Protein AF-A0A2Z3JB89-F1 (afdb_monomer_lite)

pLDDT: mean 78.27, std 14.91, range [39.94, 96.19]

Foldseek 3Di:
DDDDDDDDDDDDDPDDPDDPPVVVVVVVVVVVVVVVVVVVVVVCQVPPLQDADCVQQVHGLVVQLVLQVVVVQVVQVVQCPDVVRNRKDKDFDPVQFSVFKDFFDFDDDDVPDPDGDDTARHIKGKGWIFIDGPPDDIDIFIKMWTDGNPDHIDIGRDPDD

Sequence (161 aa):
MLGGTMSQLTSNQRNKRHGSMGRGLLWLAIVLSVALLGFVTALAIRNNPLYSDAATNGISKYKFIEFCKDKMTEQLDAFAKQPGGAKIDAAYNARDIVSSVSEGVQPQPAAGATSLPARVPGWSMVSQVKLSREGFASQTVPFACQYEKGKEVQLNLQPQQ

Secondary structure (DSSP, 8-state):
------------------SSHHHHHHHHHHHHHHHHHHHHHHHHHHT-TT---HHHHSS-HHHHHHHHHHHHHHHHHHHHTSTT----EEEE-HHHHHHHEEEEE-PPPPTT-SSPPPPEEEEEEEEEEEEE-TTS--EEEEEEEEEETTSPPEEES----

Radius of gyration: 33.36 Å; chains: 1; bounding box: 49×50×120 Å

Organism: NCBI:txid2202254

Structure (mmCIF, N/CA/C/O backbone):
data_AF-A0A2Z3JB89-F1
#
_entry.id   AF-A0A2Z3JB89-F1
#
loop_
_atom_site.group_PDB
_atom_site.id
_atom_site.type_symbol
_atom_site.label_atom_id
_atom_site.label_alt_id
_atom_site.label_comp_id
_atom_site.label_asym_id
_atom_site.label_entity_id
_atom_site.label_seq_id
_atom_site.pdbx_PDB_ins_code
_atom_site.Cartn_x
_atom_site.Cartn_y
_atom_site.Cartn_z
_atom_site.occupancy
_atom_site.B_iso_or_equiv
_atom_site.auth_seq_id
_atom_site.auth_comp_id
_atom_site.auth_asym_id
_atom_site.auth_atom_id
_atom_site.pdbx_PDB_model_num
ATOM 1 N N . MET A 1 1 ? 26.558 33.465 -95.583 1.00 39.9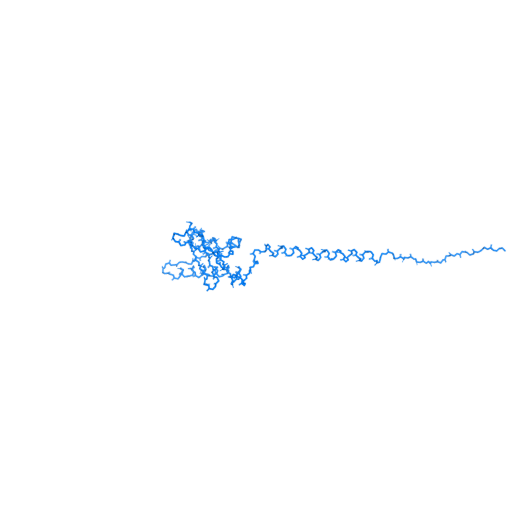4 1 MET A N 1
ATOM 2 C CA . MET A 1 1 ? 26.776 34.044 -94.238 1.00 39.94 1 MET A CA 1
ATOM 3 C C . MET A 1 1 ? 25.439 33.943 -93.505 1.00 39.94 1 MET A C 1
ATOM 5 O O . MET A 1 1 ? 24.521 34.639 -93.895 1.00 39.94 1 MET A O 1
ATOM 9 N N . LEU A 1 2 ? 25.137 32.808 -92.865 1.00 40.12 2 LEU A N 1
ATOM 10 C CA . LEU A 1 2 ? 25.389 32.457 -91.451 1.00 40.12 2 LEU A CA 1
ATOM 11 C C . LEU A 1 2 ? 24.662 33.364 -90.437 1.00 40.12 2 LEU A C 1
ATOM 13 O O . LEU A 1 2 ? 25.035 34.518 -90.277 1.00 40.12 2 LEU A O 1
ATOM 17 N N . GLY A 1 3 ? 23.697 32.763 -89.723 1.00 43.41 3 GLY A N 1
ATOM 18 C CA . GLY A 1 3 ? 23.088 33.233 -88.467 1.00 43.41 3 GLY A CA 1
ATOM 19 C C . GLY A 1 3 ? 21.560 33.367 -88.560 1.00 43.41 3 GLY A C 1
ATOM 20 O O . GLY A 1 3 ? 21.082 34.355 -89.089 1.00 43.41 3 GLY A O 1
ATOM 21 N N . GLY A 1 4 ? 20.696 32.447 -88.121 1.00 41.12 4 GLY A N 1
ATOM 22 C CA . GLY A 1 4 ? 20.846 31.384 -87.125 1.00 41.12 4 GLY A CA 1
ATOM 23 C C . GLY A 1 4 ? 19.811 31.556 -86.000 1.00 41.12 4 GLY A C 1
ATOM 24 O O . GLY A 1 4 ? 20.147 32.082 -84.952 1.00 41.12 4 GLY A O 1
ATOM 25 N N . THR A 1 5 ? 18.565 31.142 -86.274 1.00 43.91 5 THR A N 1
ATOM 26 C CA . THR A 1 5 ? 17.507 30.634 -85.362 1.00 43.91 5 THR A CA 1
ATOM 27 C C . THR A 1 5 ? 17.197 31.335 -84.025 1.00 43.91 5 THR A C 1
ATOM 29 O O . THR A 1 5 ? 17.945 31.234 -83.055 1.00 43.91 5 THR A O 1
ATOM 32 N N . MET A 1 6 ? 15.961 31.853 -83.928 1.00 49.19 6 MET A N 1
ATOM 33 C CA . MET A 1 6 ? 15.157 31.821 -82.697 1.00 49.19 6 MET A CA 1
ATOM 34 C C . MET A 1 6 ? 15.055 30.381 -82.174 1.00 49.19 6 MET A C 1
ATOM 36 O O . MET A 1 6 ? 14.622 29.498 -82.912 1.00 49.19 6 MET A O 1
ATOM 40 N N . SER A 1 7 ? 15.350 30.176 -80.890 1.00 44.25 7 SER A N 1
ATOM 41 C CA . SER A 1 7 ? 15.016 28.949 -80.161 1.00 44.25 7 SER A CA 1
ATOM 42 C C . SER A 1 7 ? 14.255 29.310 -78.892 1.00 44.25 7 SER A C 1
ATOM 44 O O . SER A 1 7 ? 14.844 29.571 -77.846 1.00 44.25 7 SER A O 1
ATOM 46 N N . GLN A 1 8 ? 12.926 29.311 -78.990 1.00 48.25 8 GLN A N 1
ATOM 47 C CA . GLN A 1 8 ? 12.079 29.032 -77.840 1.00 48.25 8 GLN A CA 1
ATOM 48 C C . GLN A 1 8 ? 11.877 27.513 -77.818 1.00 48.25 8 GLN A C 1
ATOM 50 O O . GLN A 1 8 ? 11.159 26.988 -78.657 1.00 48.25 8 GLN A O 1
ATOM 55 N N . LEU A 1 9 ? 12.534 26.808 -76.897 1.00 45.31 9 LEU A N 1
ATOM 56 C CA . LEU A 1 9 ? 12.153 25.457 -76.486 1.00 45.31 9 LEU A CA 1
ATOM 57 C C . LEU A 1 9 ? 12.485 25.295 -75.002 1.00 45.31 9 LEU A C 1
ATOM 59 O O . LEU A 1 9 ? 13.621 25.419 -74.550 1.00 45.31 9 LEU A O 1
ATOM 63 N N . THR A 1 10 ? 11.420 25.061 -74.254 1.00 54.91 10 THR A N 1
ATOM 64 C CA . THR A 1 10 ? 11.353 24.703 -72.846 1.00 54.91 10 THR A CA 1
ATOM 65 C C . THR A 1 10 ? 12.367 23.622 -72.467 1.00 54.91 10 THR A C 1
ATOM 67 O O . THR A 1 10 ? 12.451 22.602 -73.145 1.00 54.91 10 THR A O 1
ATOM 70 N N . SER A 1 11 ? 13.034 23.746 -71.321 1.00 42.59 11 SER A N 1
ATOM 71 C CA . SER A 1 11 ? 13.515 22.560 -70.608 1.00 42.59 11 SER A CA 1
ATOM 72 C C . SER A 1 11 ? 13.597 22.828 -69.112 1.00 42.59 11 SER A C 1
ATOM 74 O O . SER A 1 11 ? 14.567 23.375 -68.592 1.00 42.59 11 SER A O 1
ATOM 76 N N . ASN A 1 12 ? 12.541 22.397 -68.426 1.00 52.25 12 ASN A N 1
ATOM 77 C CA . ASN A 1 12 ? 12.556 21.959 -67.039 1.00 52.25 12 ASN A CA 1
ATOM 78 C C . ASN A 1 12 ? 13.925 21.391 -66.616 1.00 52.25 12 ASN A C 1
ATOM 80 O O . ASN A 1 12 ? 14.248 20.265 -66.976 1.00 52.25 12 ASN A O 1
ATOM 84 N N . GLN A 1 13 ? 14.678 22.081 -65.759 1.00 47.19 13 GLN A N 1
ATOM 85 C CA . GLN A 1 13 ? 15.614 21.393 -64.861 1.00 47.19 13 GLN A CA 1
ATOM 86 C C . GLN A 1 13 ? 15.504 21.910 -63.433 1.00 47.19 13 GLN A C 1
ATOM 88 O O . GLN A 1 13 ? 16.395 22.495 -62.828 1.00 47.19 13 GLN A O 1
ATOM 93 N N . ARG A 1 14 ? 14.356 21.547 -62.870 1.00 51.19 14 ARG A N 1
ATOM 94 C CA . ARG A 1 14 ? 14.167 21.174 -61.473 1.00 51.19 14 ARG A CA 1
ATOM 95 C C . ARG A 1 14 ? 15.125 20.020 -61.111 1.00 51.19 14 ARG A C 1
ATOM 97 O O . ARG A 1 14 ? 14.685 18.881 -61.011 1.00 51.19 14 ARG A O 1
ATOM 104 N N . ASN A 1 15 ? 16.418 20.281 -60.909 1.00 49.31 15 ASN A N 1
ATOM 105 C CA . ASN A 1 15 ? 17.365 19.248 -60.469 1.00 49.31 15 ASN A CA 1
ATOM 106 C C . ASN A 1 15 ? 17.689 19.356 -58.977 1.00 49.31 15 ASN A C 1
ATOM 108 O O . ASN A 1 15 ? 18.641 19.990 -58.532 1.00 49.31 15 ASN A O 1
ATOM 112 N N . LYS A 1 16 ? 16.823 18.662 -58.232 1.00 56.06 16 LYS A N 1
ATOM 113 C CA . LYS A 1 16 ? 16.988 18.072 -56.901 1.00 56.06 16 LYS A CA 1
ATOM 114 C C . LYS A 1 16 ? 18.460 17.850 -56.511 1.00 56.06 16 LYS A C 1
ATOM 116 O O . LYS A 1 16 ? 19.073 16.868 -56.917 1.00 56.06 16 LYS A O 1
ATOM 121 N N . ARG A 1 17 ? 18.995 18.699 -55.633 1.00 50.94 17 ARG A N 1
ATOM 122 C CA . ARG A 1 17 ? 20.248 18.450 -54.898 1.00 50.94 17 ARG A CA 1
ATOM 123 C C . ARG A 1 17 ? 20.020 18.435 -53.386 1.00 50.94 17 ARG A C 1
ATOM 125 O O . ARG A 1 17 ? 20.718 19.115 -52.657 1.00 50.94 17 ARG A O 1
ATOM 132 N N . HIS A 1 18 ? 19.059 17.659 -52.891 1.00 54.16 18 HIS A N 1
ATOM 133 C CA . HIS A 1 18 ? 18.917 17.351 -51.458 1.00 54.16 18 HIS A CA 1
ATOM 134 C C . HIS A 1 18 ? 18.527 15.873 -51.332 1.00 54.16 18 HIS A C 1
ATOM 136 O O . HIS A 1 18 ? 17.356 15.534 -51.460 1.00 54.16 18 HIS A O 1
ATOM 142 N N . GLY A 1 19 ? 19.508 14.972 -51.193 1.00 55.84 19 GLY A N 1
ATOM 143 C CA . GLY A 1 19 ? 19.252 13.524 -51.281 1.00 55.84 19 GLY A CA 1
ATOM 144 C C . GLY A 1 19 ? 19.955 12.631 -50.258 1.00 55.84 19 GLY A C 1
ATOM 145 O O . GLY A 1 19 ? 19.373 11.628 -49.861 1.00 55.84 19 GLY A O 1
ATOM 146 N N . SER A 1 20 ? 21.158 12.970 -49.785 1.00 59.97 20 SER A N 1
ATOM 147 C CA . SER A 1 20 ? 21.907 12.095 -48.860 1.00 59.97 20 SER A CA 1
ATOM 148 C C . SER A 1 20 ? 22.174 12.730 -47.495 1.00 59.97 20 SER A C 1
ATOM 150 O O . SER A 1 20 ? 21.950 12.086 -46.473 1.00 59.97 20 SER A O 1
ATOM 152 N N . MET A 1 21 ? 22.560 14.008 -47.453 1.00 60.09 21 MET A N 1
ATOM 153 C CA . MET A 1 21 ? 22.964 14.669 -46.205 1.00 60.09 21 MET A CA 1
ATOM 154 C C . MET A 1 21 ? 21.795 14.863 -45.225 1.00 60.09 21 MET A C 1
ATOM 156 O O . MET A 1 21 ? 21.932 14.583 -44.039 1.00 60.09 21 MET A O 1
ATOM 160 N N . GLY A 1 22 ? 20.606 15.223 -45.726 1.00 70.25 22 GLY A N 1
ATOM 161 C CA . GLY A 1 22 ? 19.396 15.331 -44.900 1.00 70.25 22 GLY A CA 1
ATOM 162 C C . GLY A 1 22 ? 18.895 13.983 -44.369 1.00 70.25 22 GLY A C 1
ATOM 163 O O . GLY A 1 22 ? 18.348 13.920 -43.274 1.00 70.25 22 GLY A O 1
ATOM 164 N N . ARG A 1 23 ? 19.135 12.886 -45.102 1.00 78.81 23 ARG A N 1
ATOM 165 C CA . ARG A 1 23 ? 18.782 11.535 -44.644 1.00 78.81 23 ARG A CA 1
ATOM 166 C C . ARG A 1 23 ? 19.704 11.061 -43.523 1.00 78.81 23 ARG A C 1
ATOM 168 O O . ARG A 1 23 ? 19.211 10.501 -42.554 1.00 78.81 23 ARG A O 1
ATOM 175 N N . GLY A 1 24 ? 21.010 11.318 -43.627 1.00 84.25 24 GLY A N 1
ATOM 176 C CA . GLY A 1 24 ? 21.968 10.994 -42.565 1.00 84.25 24 GLY A CA 1
ATOM 177 C C . GLY A 1 24 ? 21.681 11.753 -41.268 1.00 84.25 24 GLY A C 1
ATOM 178 O O . GLY A 1 24 ? 21.636 11.148 -40.200 1.00 84.25 24 GLY A O 1
ATOM 179 N N . LEU A 1 25 ? 21.397 13.056 -41.369 1.00 85.31 25 LEU A N 1
ATOM 180 C CA . LEU A 1 25 ? 21.042 13.877 -40.208 1.00 85.31 25 LEU A CA 1
ATOM 181 C C . LEU A 1 25 ? 19.730 13.419 -39.556 1.00 85.31 25 LEU A C 1
ATOM 183 O O . LEU A 1 25 ? 19.619 13.405 -38.334 1.00 85.31 25 LEU A O 1
ATOM 187 N N . LEU A 1 26 ? 18.752 13.008 -40.368 1.00 88.44 26 LEU A N 1
ATOM 188 C CA . LEU A 1 26 ? 17.472 12.492 -39.891 1.00 88.44 26 LEU A CA 1
ATOM 189 C C . LEU A 1 26 ? 17.645 11.167 -39.139 1.00 88.44 26 LEU A C 1
ATOM 191 O O . LEU A 1 26 ? 17.101 11.016 -38.051 1.00 88.44 26 LEU A O 1
ATOM 195 N N . TRP A 1 27 ? 18.446 10.234 -39.660 1.00 92.75 27 TRP A N 1
ATOM 196 C CA . TRP A 1 27 ? 18.759 8.992 -38.946 1.00 92.75 27 TRP A CA 1
ATOM 197 C C . TRP A 1 27 ? 19.510 9.245 -37.642 1.00 92.75 27 TRP A C 1
ATOM 199 O O . TRP A 1 27 ? 19.165 8.652 -36.624 1.00 92.75 27 TRP A O 1
ATOM 209 N N . LEU A 1 28 ? 20.483 10.160 -37.649 1.00 92.56 28 LEU A N 1
ATOM 210 C CA . LEU A 1 28 ? 21.194 10.559 -36.436 1.00 92.56 28 LEU A CA 1
ATOM 211 C C . LEU A 1 28 ? 20.225 11.135 -35.395 1.00 92.56 28 LEU A C 1
ATOM 213 O O . LEU A 1 28 ? 20.264 10.723 -34.241 1.00 92.56 28 LEU A O 1
ATOM 217 N N . ALA A 1 29 ? 19.326 12.031 -35.810 1.00 91.06 29 ALA A N 1
ATOM 218 C CA . ALA A 1 29 ? 18.314 12.622 -34.940 1.00 91.06 29 ALA A CA 1
ATOM 219 C C . ALA A 1 29 ? 17.337 11.574 -34.385 1.00 91.06 29 ALA A C 1
ATOM 221 O O . ALA A 1 29 ? 16.984 11.641 -33.209 1.00 91.06 29 ALA A O 1
ATOM 222 N N . ILE A 1 30 ? 16.935 10.583 -35.190 1.00 93.75 30 ILE A N 1
ATOM 223 C CA . ILE A 1 30 ? 16.097 9.464 -34.737 1.00 93.75 30 ILE A CA 1
ATOM 224 C C . ILE A 1 30 ? 16.839 8.633 -33.693 1.00 93.75 30 ILE A C 1
ATOM 226 O O . ILE A 1 30 ? 16.292 8.393 -32.622 1.00 93.75 30 ILE A O 1
ATOM 230 N N . VAL A 1 31 ? 18.078 8.222 -33.968 1.00 96.19 31 VAL A N 1
ATOM 231 C CA . VAL A 1 31 ? 18.874 7.419 -33.026 1.00 96.19 31 VAL A CA 1
ATOM 232 C C . VAL A 1 31 ? 19.078 8.173 -31.716 1.00 96.19 31 VAL A C 1
ATOM 234 O O . VAL A 1 31 ? 18.870 7.600 -30.650 1.00 96.19 31 VAL A O 1
ATOM 237 N N . LEU A 1 32 ? 19.404 9.466 -31.782 1.00 94.75 32 LEU A N 1
ATOM 238 C CA . LEU A 1 32 ? 19.520 10.324 -30.603 1.00 94.75 32 LEU A CA 1
ATOM 239 C C . LEU A 1 32 ? 18.204 10.427 -29.839 1.00 94.75 32 LEU A C 1
ATOM 241 O O . LEU A 1 32 ? 18.208 10.340 -28.618 1.00 94.75 32 LEU A O 1
ATOM 245 N N . SER A 1 33 ? 17.083 10.568 -30.543 1.00 94.00 33 SER A N 1
ATOM 246 C CA . SER A 1 33 ? 15.758 10.663 -29.925 1.00 94.00 33 SER A CA 1
ATOM 247 C C . SER A 1 33 ? 15.364 9.355 -29.238 1.00 94.00 33 SER A C 1
ATOM 249 O O . SER A 1 33 ? 14.882 9.384 -28.111 1.00 94.00 33 SER A O 1
ATOM 251 N N . VAL A 1 34 ? 15.613 8.205 -29.871 1.00 95.88 34 VAL A N 1
ATOM 252 C CA . VAL A 1 34 ? 15.366 6.877 -29.285 1.00 95.88 34 VAL A CA 1
ATOM 253 C C . VAL A 1 34 ? 16.285 6.632 -28.087 1.00 95.88 34 VAL A C 1
ATOM 255 O O . VAL A 1 34 ? 15.819 6.160 -27.053 1.00 95.88 34 VAL A O 1
ATOM 258 N N . ALA A 1 35 ? 17.566 6.995 -28.184 1.00 93.50 35 ALA A N 1
ATOM 259 C CA . ALA A 1 35 ? 18.511 6.888 -27.075 1.00 93.50 35 ALA A CA 1
ATOM 260 C C . ALA A 1 35 ? 18.111 7.790 -25.897 1.00 93.50 35 ALA A C 1
ATOM 262 O O . ALA A 1 35 ? 18.129 7.347 -24.750 1.00 93.50 35 ALA A O 1
ATOM 263 N N . LEU A 1 36 ? 17.693 9.028 -26.178 1.00 94.19 36 LEU A N 1
ATOM 264 C CA . LEU A 1 36 ? 17.208 9.970 -25.173 1.00 94.19 36 LEU A CA 1
ATOM 265 C C . LEU A 1 36 ? 15.937 9.445 -24.496 1.00 94.19 36 LEU A C 1
ATOM 267 O O . LEU A 1 36 ? 15.856 9.451 -23.272 1.00 94.19 36 LEU A O 1
ATOM 271 N N . LEU A 1 37 ? 14.973 8.946 -25.276 1.00 92.62 37 LEU A N 1
ATOM 272 C CA . LEU A 1 37 ? 13.761 8.308 -24.757 1.00 92.62 37 LEU A CA 1
ATOM 273 C C . LEU A 1 37 ? 14.116 7.132 -23.847 1.00 92.62 37 LEU A C 1
ATOM 275 O O . LEU A 1 37 ? 13.673 7.102 -22.705 1.00 92.62 37 LEU A O 1
ATOM 279 N N . GLY A 1 38 ? 14.976 6.219 -24.305 1.00 88.75 38 GLY A N 1
ATOM 280 C CA . GLY A 1 38 ? 15.435 5.087 -23.501 1.00 88.75 38 GLY A CA 1
ATOM 281 C C . GLY A 1 38 ? 16.105 5.518 -22.194 1.00 88.75 38 GLY A C 1
ATOM 282 O O . GLY A 1 38 ? 15.822 4.951 -21.140 1.00 88.75 38 GLY A O 1
ATOM 283 N N . PHE A 1 39 ? 16.938 6.559 -22.234 1.00 88.06 39 PHE A N 1
ATOM 284 C CA . PHE A 1 39 ? 17.602 7.104 -21.051 1.00 88.06 39 PHE A CA 1
ATOM 285 C C . PHE A 1 39 ? 16.614 7.730 -20.055 1.00 88.06 39 PHE A C 1
ATOM 287 O O . PHE A 1 39 ? 16.659 7.421 -18.863 1.00 88.06 39 PHE A O 1
ATOM 294 N N . VAL A 1 40 ? 15.683 8.562 -20.534 1.00 86.62 40 VAL A N 1
ATOM 295 C CA . VAL A 1 40 ? 14.642 9.181 -19.697 1.00 86.62 40 VAL A CA 1
ATOM 296 C C . VAL A 1 40 ? 13.738 8.113 -19.089 1.00 86.62 40 VAL A C 1
ATOM 298 O O . VAL A 1 40 ? 13.452 8.165 -17.895 1.00 86.62 40 VAL A O 1
ATOM 301 N N . THR A 1 41 ? 13.338 7.107 -19.868 1.00 83.19 41 THR A N 1
ATOM 302 C CA . THR A 1 41 ? 12.544 5.980 -19.370 1.00 83.19 41 THR A CA 1
ATOM 303 C C . THR A 1 41 ? 13.307 5.180 -18.313 1.00 83.19 41 THR A C 1
ATOM 305 O O . THR A 1 41 ? 12.731 4.851 -17.280 1.00 83.19 41 THR A O 1
ATOM 308 N N . ALA A 1 42 ? 14.604 4.916 -18.497 1.00 77.81 42 ALA A N 1
ATOM 309 C CA . ALA A 1 42 ? 15.413 4.203 -17.507 1.00 77.81 42 ALA A CA 1
ATOM 310 C C . ALA A 1 42 ? 15.541 4.973 -16.180 1.00 77.81 42 ALA A C 1
ATOM 312 O O . ALA A 1 42 ? 15.399 4.380 -15.107 1.00 77.81 42 ALA A O 1
ATOM 313 N N . LEU A 1 43 ? 15.757 6.291 -16.235 1.00 78.94 43 LEU A N 1
ATOM 314 C CA . LEU A 1 43 ? 15.760 7.142 -15.041 1.00 78.94 43 LEU A CA 1
ATOM 315 C C . LEU A 1 43 ? 14.380 7.197 -14.375 1.00 78.94 43 LEU A C 1
ATOM 317 O O . LEU A 1 43 ? 14.283 7.096 -13.153 1.00 78.94 43 LEU A O 1
ATOM 321 N N . ALA A 1 44 ? 13.311 7.300 -15.168 1.00 71.62 44 ALA A N 1
ATOM 322 C CA . ALA A 1 44 ? 11.942 7.330 -14.667 1.00 71.62 44 ALA A CA 1
ATOM 323 C C . ALA A 1 44 ? 11.544 6.016 -13.975 1.00 71.62 44 ALA A C 1
ATOM 325 O O . ALA A 1 44 ? 10.890 6.056 -12.939 1.00 71.62 44 ALA A O 1
ATOM 326 N N . ILE A 1 45 ? 11.966 4.859 -14.501 1.00 68.75 45 ILE A N 1
ATOM 327 C CA . ILE A 1 45 ? 11.701 3.550 -13.882 1.00 68.75 45 ILE A CA 1
ATOM 328 C C . ILE A 1 45 ? 12.491 3.389 -12.582 1.00 68.75 45 ILE A C 1
ATOM 330 O O . ILE A 1 45 ? 11.934 2.915 -11.597 1.00 68.75 45 ILE A O 1
ATOM 334 N N . ARG A 1 46 ? 13.762 3.810 -12.541 1.00 62.84 46 ARG A N 1
ATOM 335 C CA . ARG A 1 46 ? 14.567 3.746 -11.306 1.00 62.84 46 ARG A CA 1
ATOM 336 C C . ARG A 1 46 ? 14.024 4.643 -10.199 1.00 62.84 46 ARG A C 1
ATOM 338 O O . ARG A 1 46 ? 14.090 4.269 -9.036 1.00 62.84 46 ARG A O 1
ATOM 345 N N . ASN A 1 47 ? 13.453 5.786 -10.567 1.00 62.19 47 ASN A N 1
ATOM 346 C CA . ASN A 1 47 ? 12.787 6.685 -9.630 1.00 62.19 47 ASN A CA 1
ATOM 347 C C . ASN A 1 47 ? 11.300 6.354 -9.440 1.00 62.19 47 ASN A C 1
ATOM 349 O O . ASN A 1 47 ? 10.599 7.112 -8.770 1.00 62.19 47 ASN A O 1
ATOM 353 N N . ASN A 1 48 ? 10.795 5.262 -10.025 1.00 61.69 48 ASN A N 1
ATOM 354 C CA . ASN A 1 48 ? 9.405 4.874 -9.856 1.00 61.69 48 ASN A CA 1
ATOM 355 C C . ASN A 1 48 ? 9.218 4.320 -8.437 1.00 61.69 48 ASN A C 1
ATOM 357 O O . ASN A 1 48 ? 9.718 3.232 -8.144 1.00 61.69 48 ASN A O 1
ATOM 361 N N . PRO A 1 49 ? 8.446 4.994 -7.566 1.00 59.12 49 PRO A N 1
ATOM 362 C CA . PRO A 1 49 ? 8.227 4.534 -6.200 1.00 59.12 49 PRO A CA 1
ATOM 363 C C . PRO A 1 49 ? 7.451 3.211 -6.124 1.00 59.12 49 PRO A C 1
ATOM 365 O O . PRO A 1 49 ? 7.286 2.692 -5.021 1.00 59.12 49 PRO A O 1
ATOM 368 N N . LEU A 1 50 ? 6.947 2.694 -7.252 1.00 60.75 50 LEU A N 1
ATOM 369 C CA . LEU A 1 50 ? 6.256 1.409 -7.377 1.00 60.75 50 LEU A CA 1
ATOM 370 C C . LEU A 1 50 ? 7.155 0.277 -7.893 1.00 60.75 50 LEU A C 1
ATOM 372 O O . LEU A 1 50 ? 6.725 -0.877 -7.864 1.00 60.75 50 LEU A O 1
ATOM 376 N N . TYR A 1 51 ? 8.368 0.575 -8.376 1.00 66.12 51 TYR A N 1
ATOM 377 C CA . TYR A 1 51 ? 9.306 -0.478 -8.750 1.00 66.12 51 TYR A CA 1
ATOM 378 C C . TYR A 1 51 ? 9.747 -1.204 -7.479 1.00 66.12 51 TYR A C 1
ATOM 380 O O . TYR A 1 51 ? 10.211 -0.581 -6.529 1.00 66.12 51 TYR A O 1
ATOM 388 N N . SER A 1 52 ? 9.545 -2.518 -7.440 1.00 67.69 52 SER A N 1
ATOM 389 C CA . SER A 1 52 ? 9.849 -3.332 -6.269 1.00 67.69 52 SER A CA 1
ATOM 390 C C . SER A 1 52 ? 10.389 -4.682 -6.705 1.00 67.69 52 SER A C 1
ATOM 392 O O . SER A 1 52 ? 9.728 -5.379 -7.481 1.00 67.69 52 SER A O 1
ATOM 394 N N . ASP A 1 53 ? 11.547 -5.074 -6.186 1.00 70.06 53 ASP A N 1
ATOM 395 C CA . ASP A 1 53 ? 12.108 -6.394 -6.447 1.00 70.06 53 ASP A CA 1
ATOM 396 C C . ASP A 1 53 ? 11.397 -7.459 -5.594 1.00 70.06 53 ASP A C 1
ATOM 398 O O . ASP A 1 53 ? 11.727 -7.707 -4.429 1.00 70.06 53 ASP A O 1
ATOM 402 N N . ALA A 1 54 ? 10.381 -8.086 -6.190 1.00 69.75 54 ALA A N 1
ATOM 403 C CA . ALA A 1 54 ? 9.620 -9.152 -5.551 1.00 69.75 54 ALA A CA 1
ATOM 404 C C . ALA A 1 54 ? 10.454 -10.428 -5.331 1.00 69.75 54 ALA A C 1
ATOM 406 O O . ALA A 1 54 ? 10.153 -11.188 -4.414 1.00 69.75 54 ALA A O 1
ATOM 407 N N . ALA A 1 55 ? 11.514 -10.669 -6.112 1.00 71.00 55 ALA A N 1
ATOM 408 C CA . ALA A 1 55 ? 12.370 -11.840 -5.915 1.00 71.00 55 ALA A CA 1
ATOM 409 C C . ALA A 1 55 ? 13.182 -11.705 -4.617 1.00 71.00 55 ALA A C 1
ATOM 411 O O . ALA A 1 55 ? 13.281 -12.649 -3.818 1.00 71.00 55 ALA A O 1
ATOM 412 N N . THR A 1 56 ? 13.688 -10.499 -4.363 1.00 73.94 56 THR A N 1
ATOM 413 C CA . THR A 1 56 ? 14.464 -10.180 -3.162 1.00 73.94 56 THR A CA 1
ATOM 414 C C . THR A 1 56 ? 13.571 -10.090 -1.923 1.00 73.94 56 THR A C 1
ATOM 416 O O . THR A 1 56 ? 13.814 -10.799 -0.945 1.00 73.94 56 THR A O 1
ATOM 419 N N . ASN A 1 57 ? 12.479 -9.319 -1.982 1.00 77.50 57 ASN A N 1
ATOM 420 C CA . ASN A 1 57 ? 11.633 -9.029 -0.815 1.00 77.50 57 ASN A CA 1
ATOM 421 C C . ASN A 1 57 ? 10.416 -9.958 -0.656 1.00 77.50 57 ASN A C 1
ATOM 423 O O . ASN A 1 57 ? 9.675 -9.832 0.310 1.00 77.50 57 ASN A O 1
ATOM 427 N N . GLY A 1 58 ? 10.198 -10.911 -1.565 1.00 82.56 58 GLY A N 1
ATOM 428 C CA . GLY A 1 58 ? 9.137 -11.925 -1.504 1.00 82.56 58 GLY A CA 1
ATOM 429 C C . GLY A 1 58 ? 7.816 -11.510 -2.161 1.00 82.56 58 GLY A C 1
ATOM 430 O O . GLY A 1 58 ? 7.258 -12.282 -2.934 1.00 82.56 58 GLY A O 1
ATOM 431 N N . ILE A 1 59 ? 7.323 -10.300 -1.886 1.00 87.19 59 ILE A N 1
ATOM 432 C CA . ILE A 1 59 ? 6.144 -9.717 -2.555 1.00 87.19 59 ILE A CA 1
ATOM 433 C C . ILE A 1 59 ? 6.482 -8.348 -3.135 1.00 87.19 59 ILE A C 1
ATOM 435 O O . ILE A 1 59 ? 7.476 -7.734 -2.748 1.00 87.19 59 ILE A 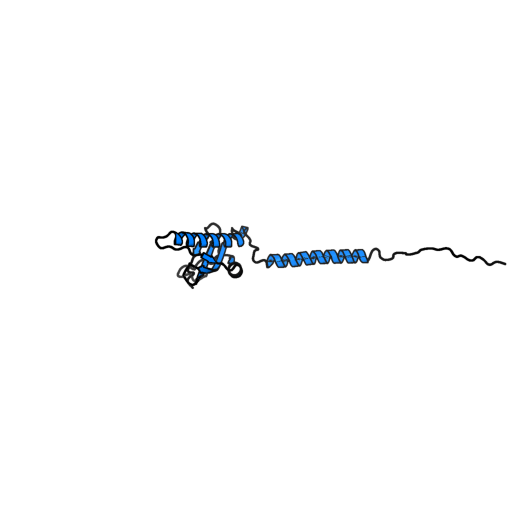O 1
ATOM 439 N N . SER A 1 60 ? 5.657 -7.858 -4.060 1.00 87.88 60 SER A N 1
ATOM 440 C CA . SER A 1 60 ? 5.809 -6.496 -4.566 1.00 87.88 60 SER A CA 1
ATOM 441 C C . SER A 1 60 ? 5.357 -5.458 -3.537 1.00 87.88 60 SER A C 1
ATOM 443 O O . SER A 1 60 ? 4.478 -5.724 -2.713 1.00 87.88 60 SER A O 1
ATOM 445 N N . LYS A 1 61 ? 5.903 -4.242 -3.633 1.00 86.44 61 LYS A N 1
ATOM 446 C CA . LYS A 1 61 ? 5.524 -3.101 -2.785 1.00 86.44 61 LYS A CA 1
ATOM 447 C C . LYS A 1 61 ? 4.020 -2.831 -2.845 1.00 86.44 61 LYS A C 1
ATOM 449 O O . LYS A 1 61 ? 3.378 -2.621 -1.821 1.00 86.44 61 LYS A O 1
ATOM 454 N N . TYR A 1 62 ? 3.445 -2.886 -4.047 1.00 86.38 62 TYR A N 1
ATOM 455 C CA . TYR A 1 62 ? 2.006 -2.716 -4.245 1.00 86.38 62 TYR A CA 1
ATOM 456 C C . TYR A 1 62 ? 1.203 -3.820 -3.547 1.00 86.38 62 TYR A C 1
ATOM 458 O O . TYR A 1 62 ? 0.238 -3.533 -2.844 1.00 86.38 62 TYR A O 1
ATOM 466 N N . LYS A 1 63 ? 1.633 -5.083 -3.674 1.00 88.75 63 LYS A N 1
ATOM 467 C CA . LYS A 1 63 ? 0.944 -6.209 -3.036 1.00 88.75 63 LYS A CA 1
ATOM 468 C C . LYS A 1 63 ? 1.000 -6.125 -1.510 1.00 88.75 63 LYS A C 1
ATOM 470 O O . LYS A 1 63 ? 0.014 -6.440 -0.855 1.00 88.75 63 LYS A O 1
ATOM 475 N N . PHE A 1 64 ? 2.119 -5.658 -0.960 1.00 90.81 64 PHE A N 1
ATOM 476 C CA . PHE A 1 64 ? 2.253 -5.370 0.466 1.00 90.81 64 PHE A CA 1
ATOM 477 C C . PHE A 1 64 ? 1.273 -4.287 0.943 1.00 90.81 64 PHE A C 1
ATOM 479 O O . PHE A 1 64 ? 0.609 -4.475 1.959 1.00 90.81 64 PHE A O 1
ATOM 486 N N . ILE A 1 65 ? 1.143 -3.184 0.198 1.00 90.19 65 ILE A N 1
ATOM 487 C CA . ILE A 1 65 ? 0.195 -2.108 0.523 1.00 90.19 65 ILE A CA 1
ATOM 488 C C . ILE A 1 65 ? -1.244 -2.632 0.534 1.00 90.19 65 ILE A C 1
ATOM 490 O O . ILE A 1 65 ? -1.982 -2.342 1.474 1.00 90.19 65 ILE A O 1
ATOM 494 N N . GLU A 1 66 ? -1.636 -3.412 -0.478 1.00 90.50 66 GLU A N 1
ATOM 495 C CA . GLU A 1 66 ? -2.978 -4.008 -0.532 1.00 90.50 66 GLU A CA 1
ATOM 496 C C . GLU A 1 66 ? -3.222 -4.936 0.659 1.00 90.50 66 GLU A C 1
ATOM 498 O O . GLU A 1 66 ? -4.195 -4.746 1.381 1.00 90.50 66 GLU A O 1
ATOM 503 N N . PHE A 1 67 ? -2.287 -5.840 0.973 1.00 92.38 67 PHE A N 1
ATOM 504 C CA . PHE A 1 67 ? -2.433 -6.696 2.153 1.00 92.38 67 PHE A CA 1
ATOM 505 C C . PHE A 1 67 ? -2.551 -5.911 3.454 1.00 92.38 67 PHE A C 1
ATOM 507 O O . PHE A 1 67 ? -3.288 -6.310 4.352 1.00 92.38 67 PHE A O 1
ATOM 514 N N . CYS A 1 68 ? -1.843 -4.790 3.569 1.00 91.38 68 CYS A N 1
ATOM 515 C CA . CYS A 1 68 ? -1.957 -3.965 4.753 1.00 91.38 68 CYS A CA 1
ATOM 516 C C . CYS A 1 68 ? -3.342 -3.308 4.884 1.00 91.38 68 CYS A C 1
ATOM 518 O O . CYS A 1 68 ? -3.912 -3.261 5.975 1.00 91.38 68 CYS A O 1
ATOM 520 N N . LYS A 1 69 ? -3.903 -2.826 3.769 1.00 90.69 69 LYS A N 1
ATOM 521 C CA . LYS A 1 69 ? -5.253 -2.240 3.721 1.00 90.69 69 LYS A CA 1
ATOM 522 C C . LYS A 1 69 ? -6.326 -3.295 3.994 1.00 90.69 69 LYS A C 1
ATOM 524 O O . LYS A 1 69 ? -7.276 -3.014 4.727 1.00 90.69 69 LYS A O 1
ATOM 529 N N . ASP A 1 70 ? -6.136 -4.507 3.479 1.00 92.06 70 ASP A N 1
ATOM 530 C CA . ASP A 1 70 ? -7.010 -5.649 3.746 1.00 92.06 70 ASP A CA 1
ATOM 531 C C . ASP A 1 70 ? -6.987 -6.009 5.235 1.00 92.06 70 ASP A C 1
ATOM 533 O O . ASP A 1 70 ? -8.042 -6.098 5.858 1.00 92.06 70 ASP A O 1
ATOM 537 N N . LYS A 1 71 ? -5.797 -6.117 5.845 1.00 91.25 71 LYS A N 1
ATOM 538 C CA . LYS A 1 71 ? -5.651 -6.405 7.283 1.00 91.25 71 LYS A CA 1
ATOM 539 C C . LYS A 1 71 ? -6.264 -5.327 8.171 1.00 91.25 71 LYS A C 1
ATOM 541 O O . LYS A 1 71 ? -6.847 -5.649 9.203 1.00 91.25 71 LYS A O 1
ATOM 546 N N . MET A 1 72 ? -6.163 -4.061 7.775 1.00 90.62 72 MET A N 1
ATOM 547 C CA . MET A 1 72 ? -6.795 -2.961 8.504 1.00 90.62 72 MET A CA 1
ATOM 548 C C . MET A 1 72 ? -8.319 -3.062 8.430 1.00 90.62 72 MET A C 1
ATOM 550 O O . MET A 1 72 ? -8.989 -2.976 9.455 1.00 90.62 72 MET A O 1
ATOM 554 N N . THR A 1 73 ? -8.865 -3.313 7.240 1.00 90.38 73 THR A N 1
ATOM 555 C CA . THR A 1 73 ? -10.308 -3.536 7.059 1.00 90.38 73 THR A CA 1
ATOM 556 C C . THR A 1 73 ? -10.787 -4.737 7.878 1.00 90.38 73 THR A C 1
ATOM 558 O O . THR A 1 73 ? -11.778 -4.632 8.592 1.00 90.38 73 THR A O 1
ATOM 561 N N . GLU A 1 74 ? -10.035 -5.841 7.866 1.00 91.06 74 GLU A N 1
ATOM 562 C CA . GLU A 1 74 ? -10.326 -7.046 8.650 1.00 91.06 74 GLU A CA 1
ATOM 563 C C . GLU A 1 74 ? -10.377 -6.753 10.161 1.00 91.06 74 GLU A C 1
ATOM 565 O O . GLU A 1 74 ? -11.301 -7.199 10.842 1.00 91.06 74 GLU A O 1
ATOM 570 N N . GLN A 1 75 ? -9.430 -5.970 10.694 1.00 88.44 75 GLN A N 1
ATOM 571 C CA . GLN A 1 75 ? -9.421 -5.583 12.110 1.00 88.44 75 GLN A CA 1
ATOM 572 C C . GLN A 1 75 ? -10.592 -4.664 12.483 1.00 88.44 75 GLN A C 1
ATOM 574 O O . GLN A 1 75 ? -11.185 -4.831 13.551 1.00 88.44 75 GLN A O 1
ATOM 579 N N . LEU A 1 76 ? -10.954 -3.720 11.612 1.00 88.75 76 LEU A N 1
ATOM 580 C CA . LEU A 1 76 ? -12.096 -2.826 11.831 1.00 88.75 76 LEU A CA 1
ATOM 581 C C . LEU A 1 76 ? -13.429 -3.583 11.770 1.00 88.75 76 LEU A C 1
ATOM 583 O O . LEU A 1 76 ? -14.299 -3.369 12.616 1.00 88.75 76 LEU A O 1
ATOM 587 N N . ASP A 1 77 ? -13.571 -4.520 10.834 1.00 90.00 77 ASP A N 1
ATOM 588 C CA . ASP A 1 77 ? -14.740 -5.397 10.743 1.00 90.00 77 ASP A CA 1
ATOM 589 C C . ASP A 1 77 ? -14.835 -6.341 11.946 1.00 90.00 77 ASP A C 1
ATOM 591 O O . ASP A 1 77 ? -15.927 -6.595 12.460 1.00 90.00 77 ASP A O 1
ATOM 595 N N . ALA A 1 78 ? -13.701 -6.861 12.426 1.00 89.75 78 ALA A N 1
ATOM 596 C CA . ALA A 1 78 ? -13.654 -7.667 13.641 1.00 89.75 78 ALA A CA 1
ATOM 597 C C . ALA A 1 78 ? -14.095 -6.854 14.867 1.00 89.75 78 ALA A C 1
ATOM 599 O O . ALA A 1 78 ? -14.888 -7.352 15.666 1.00 89.75 78 ALA A O 1
ATOM 600 N N . PHE A 1 79 ? -13.655 -5.597 14.984 1.00 86.44 79 PHE A N 1
ATOM 601 C CA . PHE A 1 79 ? -14.110 -4.678 16.029 1.00 86.44 79 PHE A CA 1
ATOM 602 C C . PHE A 1 79 ? -15.619 -4.416 15.943 1.00 86.44 79 PHE A C 1
ATOM 604 O O . PHE A 1 79 ? -16.314 -4.484 16.954 1.00 86.44 79 PHE A O 1
ATOM 611 N N . ALA A 1 80 ? -16.156 -4.187 14.742 1.00 88.38 80 ALA A N 1
ATOM 612 C CA . ALA A 1 80 ? -17.586 -3.952 14.545 1.00 88.38 80 ALA A CA 1
ATOM 613 C C . ALA A 1 80 ? -18.462 -5.153 14.954 1.00 88.38 80 ALA A C 1
ATOM 615 O O . ALA A 1 80 ? -19.616 -4.967 15.331 1.00 88.38 80 ALA A O 1
ATOM 616 N N . LYS A 1 81 ? -17.924 -6.379 14.904 1.00 90.38 81 LYS A N 1
ATOM 617 C CA . LYS A 1 81 ? -18.621 -7.613 15.312 1.00 90.38 81 LYS A CA 1
ATOM 618 C C . LYS A 1 81 ? -18.594 -7.873 16.822 1.00 90.38 81 LYS A C 1
ATOM 620 O O . LYS A 1 81 ? -19.310 -8.758 17.288 1.00 90.38 81 LYS A O 1
ATOM 625 N N . GLN A 1 82 ? -17.770 -7.159 17.590 1.00 88.62 82 GLN A N 1
ATOM 626 C CA . GLN A 1 82 ? -17.725 -7.306 19.046 1.00 88.62 82 GLN A CA 1
ATOM 627 C C . GLN A 1 82 ? -18.997 -6.732 19.696 1.00 88.62 82 GLN A C 1
ATOM 629 O O . GLN A 1 82 ? -19.619 -5.824 19.144 1.00 88.62 82 GLN A O 1
ATOM 634 N N . PRO A 1 83 ? -19.418 -7.229 20.872 1.00 82.56 83 PRO A N 1
ATOM 635 C CA . PRO A 1 83 ? -20.568 -6.675 21.583 1.00 82.56 83 PRO A CA 1
ATOM 636 C C . PRO A 1 83 ? -20.318 -5.202 21.948 1.00 82.56 83 PRO A C 1
ATOM 638 O O . PRO A 1 83 ? -19.386 -4.887 22.683 1.00 82.56 83 PRO A O 1
ATOM 641 N N . GLY A 1 84 ? -21.145 -4.297 21.412 1.00 80.81 84 GLY A N 1
ATOM 642 C CA . GLY A 1 84 ? -20.959 -2.841 21.525 1.00 80.81 84 GLY A CA 1
ATOM 643 C C . GLY A 1 84 ? -20.066 -2.221 20.439 1.00 80.81 84 GLY A C 1
ATOM 644 O O . GLY A 1 84 ? -19.861 -1.006 20.433 1.00 80.81 84 GLY A O 1
ATOM 645 N N . GLY A 1 85 ? -19.559 -3.035 19.511 1.00 79.88 85 GLY A N 1
ATOM 646 C CA . GLY A 1 85 ? -18.856 -2.600 18.313 1.00 79.88 85 GLY A CA 1
ATOM 647 C C . GLY A 1 85 ? -19.784 -1.832 17.377 1.00 79.88 85 GLY A C 1
ATOM 648 O O . GLY A 1 85 ? -20.942 -2.192 17.172 1.00 79.88 85 GLY A O 1
ATOM 649 N N . ALA A 1 86 ? -19.270 -0.749 16.809 1.00 82.69 86 ALA A N 1
ATOM 650 C CA . ALA A 1 86 ? -19.946 0.018 15.774 1.00 82.69 86 ALA A CA 1
ATOM 651 C C . ALA A 1 86 ? -19.085 -0.002 14.516 1.00 82.69 86 ALA A C 1
ATOM 653 O O . ALA A 1 86 ? -17.859 -0.092 14.610 1.00 82.69 86 ALA A O 1
ATOM 654 N N . LYS A 1 87 ? -19.719 0.106 13.348 1.00 85.69 87 LYS A N 1
ATOM 655 C CA . LYS A 1 87 ? -18.993 0.200 12.084 1.00 85.69 87 LYS A CA 1
ATOM 656 C C . LYS A 1 87 ? -18.120 1.460 12.086 1.00 85.69 87 LYS A C 1
ATOM 658 O O . LYS A 1 87 ? -18.593 2.548 12.417 1.00 85.69 87 LYS A O 1
ATOM 663 N N . ILE A 1 88 ? -16.847 1.286 11.743 1.00 88.31 88 ILE A N 1
ATOM 664 C CA . ILE A 1 88 ? -15.870 2.364 11.605 1.00 88.31 88 ILE A CA 1
ATOM 665 C C . ILE A 1 88 ? -15.432 2.381 10.147 1.00 88.31 88 ILE A C 1
ATOM 667 O O . ILE A 1 88 ? -14.919 1.385 9.643 1.00 88.31 88 ILE A O 1
ATOM 671 N N . ASP A 1 89 ? -15.622 3.512 9.481 1.00 86.44 89 ASP A N 1
ATOM 672 C CA . ASP A 1 89 ? -15.104 3.719 8.137 1.00 86.44 89 ASP A CA 1
ATOM 673 C C . ASP A 1 89 ? -13.653 4.201 8.211 1.00 86.44 89 ASP A C 1
ATOM 675 O O . ASP A 1 89 ? -13.297 5.028 9.055 1.00 86.44 89 ASP A O 1
ATOM 679 N N . ALA A 1 90 ? -12.815 3.688 7.311 1.00 87.75 90 ALA A N 1
ATOM 680 C CA . ALA A 1 90 ? -11.409 4.048 7.194 1.00 87.75 90 ALA A CA 1
ATOM 681 C C . ALA A 1 90 ? -11.130 4.720 5.849 1.00 87.75 90 ALA A C 1
ATOM 683 O O . ALA A 1 90 ? -11.385 4.152 4.787 1.00 87.75 90 ALA A O 1
ATOM 684 N N . ALA A 1 91 ? -10.554 5.918 5.898 1.00 88.12 91 ALA A N 1
ATOM 685 C CA . ALA A 1 91 ? -10.073 6.636 4.728 1.00 88.12 91 ALA A CA 1
ATOM 686 C C . ALA A 1 91 ? -8.543 6.737 4.751 1.00 88.12 91 ALA A C 1
ATOM 688 O O . ALA A 1 91 ? -7.936 7.121 5.756 1.00 88.12 91 ALA A O 1
ATOM 689 N N . TYR A 1 92 ? -7.930 6.418 3.612 1.00 85.12 92 TYR A N 1
ATOM 690 C CA . TYR A 1 92 ? -6.482 6.390 3.433 1.00 85.12 92 TYR A CA 1
ATOM 691 C C . TYR A 1 92 ? -6.028 7.476 2.462 1.00 85.12 92 TYR A C 1
ATOM 693 O O . TYR A 1 92 ? -6.625 7.655 1.399 1.00 85.12 92 TYR A O 1
ATOM 701 N N . ASN A 1 93 ? -4.916 8.139 2.774 1.00 83.38 93 ASN A N 1
ATOM 702 C CA . ASN A 1 93 ? -4.236 9.007 1.822 1.00 83.38 93 ASN A CA 1
ATOM 703 C C . ASN A 1 93 ? -3.172 8.204 1.060 1.00 83.38 93 ASN A C 1
ATOM 705 O O . ASN A 1 93 ? -2.182 7.750 1.636 1.00 83.38 93 ASN A O 1
ATOM 709 N N . ALA A 1 94 ? -3.369 8.026 -0.249 1.00 77.75 94 ALA A N 1
ATOM 710 C CA . ALA A 1 94 ? -2.468 7.235 -1.087 1.00 77.75 94 ALA A CA 1
ATOM 711 C C . ALA A 1 94 ? -1.029 7.777 -1.094 1.00 77.75 94 ALA A C 1
ATOM 713 O O . ALA A 1 94 ? -0.077 6.998 -1.157 1.00 77.75 94 ALA A O 1
ATOM 714 N N . ARG A 1 95 ? -0.860 9.103 -1.004 1.00 80.06 95 ARG A N 1
ATOM 715 C CA . ARG A 1 95 ? 0.465 9.731 -1.020 1.00 80.06 95 ARG A CA 1
ATOM 716 C C . ARG A 1 95 ? 1.268 9.369 0.227 1.00 80.06 95 ARG A C 1
ATOM 718 O O . ARG A 1 95 ? 2.439 9.015 0.106 1.00 80.06 95 ARG A O 1
ATOM 725 N N . ASP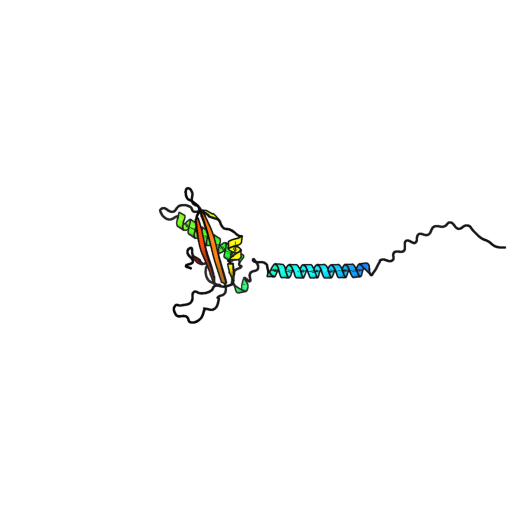 A 1 96 ? 0.615 9.390 1.384 1.00 79.38 96 ASP A N 1
ATOM 726 C CA . ASP A 1 96 ? 1.252 9.112 2.672 1.00 79.38 96 ASP A CA 1
ATOM 727 C C . ASP A 1 96 ? 1.671 7.639 2.753 1.00 79.38 96 ASP A C 1
ATOM 729 O O . ASP A 1 96 ? 2.817 7.346 3.083 1.00 79.38 96 ASP A O 1
ATOM 733 N N . ILE A 1 97 ? 0.791 6.723 2.332 1.00 78.62 97 ILE A N 1
ATOM 734 C CA . ILE A 1 97 ? 1.065 5.278 2.257 1.00 78.62 97 ILE A CA 1
ATOM 735 C C . ILE A 1 97 ? 2.288 4.983 1.385 1.00 78.62 97 ILE A C 1
ATOM 737 O O . ILE A 1 97 ? 3.218 4.314 1.818 1.00 78.62 97 ILE A O 1
ATOM 741 N N . VAL A 1 98 ? 2.320 5.474 0.143 1.00 75.25 98 VAL A N 1
ATOM 742 C CA . VAL A 1 98 ? 3.408 5.128 -0.790 1.00 75.25 98 VAL A CA 1
ATOM 743 C C . VAL A 1 98 ? 4.753 5.694 -0.326 1.00 75.25 98 VAL A C 1
ATOM 745 O O . VAL A 1 98 ? 5.790 5.063 -0.567 1.00 75.25 98 VAL A O 1
ATOM 748 N N . SER A 1 99 ? 4.731 6.860 0.331 1.00 77.69 99 SER A N 1
ATOM 749 C CA . SER A 1 99 ? 5.928 7.551 0.818 1.00 77.69 99 SER A CA 1
ATOM 750 C C . SER A 1 99 ? 6.589 6.876 2.019 1.00 77.69 99 SER A C 1
ATOM 752 O O . SER A 1 99 ? 7.805 6.961 2.160 1.00 77.69 99 SER A O 1
ATOM 754 N N . SER A 1 100 ? 5.815 6.185 2.859 1.00 81.56 100 SER A N 1
ATOM 755 C CA . SER A 1 100 ? 6.317 5.607 4.106 1.00 81.56 100 SER A CA 1
ATOM 756 C C . SER A 1 100 ? 6.677 4.127 4.019 1.00 81.56 100 SER A C 1
ATOM 758 O O . SER A 1 100 ? 7.206 3.557 4.976 1.00 81.56 100 SER A O 1
ATOM 760 N N . VAL A 1 101 ? 6.407 3.493 2.878 1.00 84.62 101 VAL A N 1
ATOM 761 C CA . VAL A 1 101 ? 6.779 2.100 2.639 1.00 84.62 101 VAL A CA 1
ATOM 762 C C . VAL A 1 101 ? 8.271 2.014 2.331 1.00 84.62 101 VAL A C 1
ATOM 764 O O . VAL A 1 101 ? 8.738 2.500 1.299 1.00 84.62 101 VAL A O 1
ATOM 767 N N . SER A 1 102 ? 8.991 1.348 3.223 1.00 85.12 102 SER A N 1
ATOM 768 C CA . SER A 1 102 ? 10.430 1.135 3.180 1.00 85.12 102 SER A CA 1
ATOM 769 C C . SER A 1 102 ? 10.765 -0.321 2.867 1.00 85.12 102 SER A C 1
ATOM 771 O O . SER A 1 102 ? 10.076 -1.249 3.299 1.00 85.12 102 SER A O 1
ATOM 773 N N . GLU A 1 103 ? 11.849 -0.515 2.118 1.00 84.38 103 GLU A N 1
ATOM 774 C CA . GLU A 1 103 ? 12.404 -1.838 1.836 1.00 84.38 103 GLU A CA 1
ATOM 775 C C . GLU A 1 103 ? 13.149 -2.397 3.044 1.00 84.38 103 GLU A C 1
ATOM 777 O O . GLU A 1 103 ? 14.031 -1.751 3.622 1.00 84.38 103 GLU A O 1
ATOM 782 N N . GLY A 1 104 ? 12.816 -3.639 3.377 1.00 80.62 104 GLY A N 1
ATOM 783 C CA . GLY A 1 104 ? 13.337 -4.368 4.515 1.00 80.62 104 GLY A CA 1
ATOM 784 C C . GLY A 1 104 ? 12.671 -4.001 5.839 1.00 80.62 104 GLY A C 1
ATOM 785 O O . GLY A 1 104 ? 12.065 -2.940 6.018 1.00 80.62 104 GLY A O 1
ATOM 786 N N . VAL A 1 105 ? 12.795 -4.927 6.782 1.00 78.31 105 VAL A N 1
ATOM 787 C CA . VAL A 1 105 ? 12.310 -4.766 8.153 1.00 78.31 105 VAL A CA 1
ATOM 788 C C . VAL A 1 105 ? 13.520 -4.618 9.061 1.00 78.31 105 VAL A C 1
ATOM 790 O O . VAL A 1 105 ? 14.497 -5.357 8.929 1.00 78.31 105 VAL A O 1
ATOM 793 N N . GLN A 1 106 ? 13.477 -3.626 9.948 1.00 75.38 106 GLN A N 1
ATOM 794 C CA . GLN A 1 106 ? 14.442 -3.474 11.030 1.00 75.38 106 GLN A CA 1
ATOM 795 C C . GLN A 1 106 ? 13.895 -4.267 12.223 1.00 75.38 106 GLN A C 1
ATOM 797 O O . GLN A 1 106 ? 12.890 -3.843 12.796 1.00 75.38 106 GLN A O 1
ATOM 802 N N . PRO A 1 107 ? 14.482 -5.420 12.585 1.00 68.12 107 PRO A N 1
ATOM 803 C CA . PRO A 1 107 ? 14.033 -6.144 13.765 1.00 68.12 107 PRO A CA 1
ATOM 804 C C . PRO A 1 107 ? 14.233 -5.270 15.004 1.00 68.12 107 PRO A C 1
ATOM 806 O O . PRO A 1 107 ? 15.224 -4.537 15.090 1.00 68.12 107 PRO A O 1
ATOM 809 N N . GLN A 1 108 ? 13.324 -5.358 15.976 1.00 68.62 108 GLN A N 1
ATOM 810 C CA . GLN A 1 108 ? 13.545 -4.727 17.274 1.00 68.62 108 GLN A CA 1
ATOM 811 C C . GLN A 1 108 ? 14.836 -5.315 17.877 1.00 68.62 108 GLN A C 1
ATOM 813 O O . GLN A 1 108 ? 14.963 -6.545 17.932 1.00 68.62 108 GLN A O 1
ATOM 818 N N . PRO A 1 109 ? 15.812 -4.493 18.304 1.00 63.50 109 PRO A N 1
ATOM 819 C CA . PRO A 1 109 ? 17.006 -5.011 18.955 1.00 63.50 109 PRO A CA 1
ATOM 820 C C . PRO A 1 109 ? 16.610 -5.761 20.231 1.00 63.50 109 PRO A C 1
ATOM 822 O O . PRO A 1 109 ? 15.776 -5.294 21.008 1.00 63.50 109 PRO A O 1
ATOM 825 N N . ALA A 1 110 ? 17.207 -6.933 20.446 1.00 70.25 110 ALA A N 1
ATOM 826 C CA . ALA A 1 110 ? 17.036 -7.663 21.695 1.00 70.25 110 ALA A CA 1
ATOM 827 C C . ALA A 1 110 ? 17.543 -6.813 22.874 1.00 70.25 110 ALA A C 1
ATOM 829 O O . ALA A 1 110 ? 18.510 -6.058 22.734 1.00 70.25 110 ALA A O 1
ATOM 830 N N . ALA A 1 111 ? 16.902 -6.934 24.040 1.00 71.12 111 ALA A N 1
ATOM 831 C CA . ALA A 1 111 ? 17.324 -6.218 25.240 1.00 71.12 111 ALA A CA 1
ATOM 832 C C . ALA A 1 111 ? 18.796 -6.544 25.562 1.00 71.12 111 ALA A C 1
ATOM 834 O O . ALA A 1 111 ? 19.151 -7.707 25.744 1.00 71.12 111 ALA A O 1
ATOM 835 N N . GLY A 1 112 ? 19.651 -5.516 25.599 1.00 73.94 112 GLY A N 1
ATOM 836 C CA . GLY A 1 112 ? 21.093 -5.658 25.838 1.00 73.94 112 GLY A CA 1
ATOM 837 C C . GLY A 1 112 ? 21.964 -5.814 24.584 1.00 73.94 112 GLY A C 1
ATOM 838 O O . GLY A 1 112 ? 23.165 -6.039 24.714 1.00 73.94 112 GLY A O 1
ATOM 839 N N . ALA A 1 113 ? 21.406 -5.684 23.376 1.00 74.62 113 ALA A N 1
ATOM 840 C CA . ALA A 1 113 ? 22.202 -5.695 22.151 1.00 74.62 113 ALA A CA 1
ATOM 841 C C . ALA A 1 113 ? 23.095 -4.442 22.041 1.00 74.62 113 ALA A C 1
ATOM 843 O O . ALA A 1 113 ? 22.620 -3.311 22.116 1.00 74.62 113 ALA A O 1
ATOM 844 N N . THR A 1 114 ? 24.395 -4.647 21.817 1.00 75.56 114 THR A N 1
ATOM 845 C CA . THR A 1 114 ? 25.386 -3.585 21.549 1.00 75.56 114 THR A CA 1
ATOM 846 C C . THR A 1 114 ? 25.465 -3.192 20.072 1.00 75.56 114 THR A C 1
ATOM 848 O O . THR A 1 114 ? 26.181 -2.256 19.718 1.00 75.56 114 THR A O 1
ATOM 851 N N . SER A 1 115 ? 24.727 -3.882 19.199 1.00 69.38 115 SER A N 1
ATOM 852 C CA . SER A 1 115 ? 24.649 -3.599 17.768 1.00 69.38 115 SER A CA 1
ATOM 853 C C . SER A 1 115 ? 23.214 -3.695 17.251 1.00 69.38 115 SER A C 1
ATOM 855 O O . SER A 1 115 ? 22.379 -4.436 17.775 1.00 69.38 115 SER A O 1
ATOM 857 N N . LEU A 1 116 ? 22.923 -2.916 16.208 1.00 70.50 116 LEU A N 1
ATOM 858 C CA . LEU A 1 116 ? 21.645 -2.966 15.505 1.00 70.50 116 LEU A CA 1
ATOM 859 C C . LEU A 1 116 ? 21.545 -4.276 14.704 1.00 70.50 116 LEU A C 1
ATOM 861 O O . LEU A 1 116 ? 22.499 -4.625 14.002 1.00 70.50 116 LEU A O 1
ATOM 865 N N . PRO A 1 117 ? 20.409 -4.995 14.767 1.00 69.06 117 PRO A N 1
ATOM 866 C CA . PRO A 1 117 ? 20.222 -6.214 13.994 1.00 69.06 117 PRO A CA 1
ATOM 867 C C . PRO A 1 117 ? 20.222 -5.918 12.492 1.00 69.06 117 PRO A C 1
ATOM 869 O O . PRO A 1 117 ? 19.784 -4.854 12.041 1.00 69.06 117 PRO A O 1
ATOM 872 N N . ALA A 1 118 ? 20.712 -6.887 11.715 1.00 74.88 118 ALA A N 1
ATOM 873 C CA . ALA A 1 118 ? 20.715 -6.805 10.263 1.00 74.88 118 ALA A CA 1
ATOM 874 C C . ALA A 1 118 ? 19.282 -6.663 9.728 1.00 74.88 118 ALA A C 1
ATOM 876 O O . ALA A 1 118 ? 18.352 -7.315 10.208 1.00 74.88 118 ALA A O 1
ATOM 877 N N . ARG A 1 119 ? 19.114 -5.804 8.718 1.00 78.31 119 ARG A N 1
ATOM 878 C CA . ARG A 1 119 ? 17.832 -5.609 8.039 1.00 78.31 119 ARG A CA 1
ATOM 879 C C . ARG A 1 119 ? 17.448 -6.904 7.321 1.00 78.31 119 ARG A C 1
ATOM 881 O O . ARG A 1 119 ? 18.250 -7.448 6.563 1.00 78.31 119 ARG A O 1
ATOM 888 N N . VAL A 1 120 ? 16.234 -7.391 7.561 1.00 84.69 120 VAL A N 1
ATOM 889 C CA . VAL A 1 120 ? 15.733 -8.621 6.933 1.00 84.69 120 VAL A CA 1
ATOM 890 C C . VAL A 1 120 ? 14.935 -8.304 5.662 1.00 84.69 120 VAL A C 1
ATOM 892 O O . VAL A 1 120 ? 14.3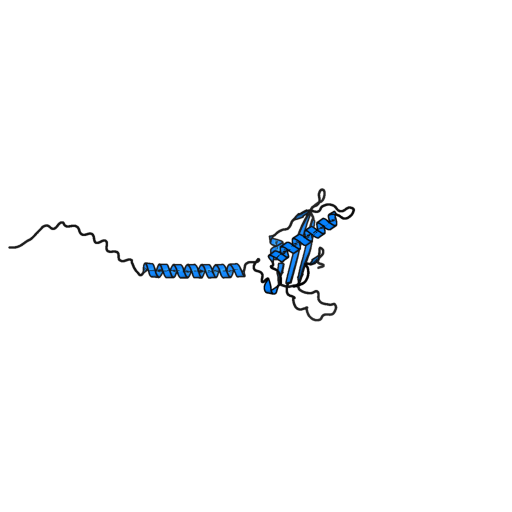00 -7.243 5.602 1.00 84.69 120 VAL A O 1
ATOM 895 N N . PRO A 1 121 ? 14.947 -9.187 4.641 1.00 87.75 121 PRO A N 1
ATOM 896 C CA . PRO A 1 121 ? 14.165 -8.994 3.422 1.00 87.75 121 PRO A CA 1
ATOM 897 C C . PRO A 1 121 ? 12.666 -8.913 3.714 1.00 87.75 121 PRO A C 1
ATOM 899 O O . PRO A 1 121 ? 12.116 -9.753 4.431 1.00 87.75 121 PRO A O 1
ATOM 902 N N . GLY A 1 122 ? 11.997 -7.922 3.132 1.00 88.75 122 GLY A N 1
ATOM 903 C CA . GLY A 1 122 ? 10.596 -7.656 3.429 1.00 88.75 122 GLY A CA 1
ATOM 904 C C . GLY A 1 122 ? 10.189 -6.213 3.167 1.00 88.75 122 GLY A C 1
ATOM 905 O O . GLY A 1 122 ? 10.871 -5.479 2.451 1.00 88.75 122 GLY A O 1
ATOM 906 N N . TRP A 1 123 ? 9.076 -5.810 3.769 1.00 89.69 123 TRP A N 1
ATOM 907 C CA . TRP A 1 123 ? 8.501 -4.479 3.647 1.00 89.69 123 TRP A CA 1
ATOM 908 C C . TRP A 1 123 ? 8.049 -3.970 5.006 1.00 89.69 123 TRP A C 1
ATOM 910 O O . TRP A 1 123 ? 7.443 -4.701 5.786 1.00 89.69 123 TRP A O 1
ATOM 920 N N . SER A 1 124 ? 8.309 -2.700 5.277 1.00 89.88 124 SER A N 1
ATOM 921 C CA . SER A 1 124 ? 7.764 -2.003 6.436 1.00 89.88 124 SER A CA 1
ATOM 922 C C . SER A 1 124 ? 7.051 -0.738 5.981 1.00 89.88 124 SER A C 1
ATOM 924 O O . SER A 1 124 ? 7.444 -0.108 5.005 1.00 89.88 124 SER A O 1
ATOM 926 N N . MET A 1 125 ? 5.967 -0.375 6.652 1.00 89.38 125 MET A N 1
ATOM 927 C CA . MET A 1 125 ? 5.214 0.848 6.396 1.00 89.38 125 MET A CA 1
ATOM 928 C C . MET A 1 125 ? 4.749 1.426 7.717 1.00 89.38 125 MET A C 1
ATOM 930 O O . MET A 1 125 ? 4.267 0.692 8.572 1.00 89.38 125 MET A O 1
ATOM 934 N N . VAL A 1 126 ? 4.836 2.743 7.858 1.00 89.00 126 VAL A N 1
ATOM 935 C CA . VAL A 1 126 ? 4.210 3.474 8.962 1.00 89.00 126 VAL A CA 1
ATOM 936 C C . VAL A 1 126 ? 3.327 4.541 8.349 1.00 89.00 126 VAL A C 1
ATOM 938 O O . VAL A 1 126 ? 3.805 5.392 7.610 1.00 89.00 126 VAL A O 1
ATOM 941 N N . SER A 1 127 ? 2.025 4.486 8.575 1.00 89.12 127 SER A N 1
ATOM 942 C CA . SER A 1 127 ? 1.094 5.431 7.967 1.00 89.12 127 SER A CA 1
ATOM 943 C C . SER A 1 127 ? 0.033 5.858 8.968 1.00 89.12 127 SER A C 1
ATOM 945 O O . SER A 1 127 ? 0.082 5.510 10.146 1.00 89.12 127 SER A O 1
ATOM 947 N N . GLN A 1 128 ? -0.901 6.673 8.506 1.00 89.12 128 GLN A N 1
ATOM 948 C CA . GLN A 1 128 ? -2.015 7.160 9.295 1.00 89.12 128 GLN A CA 1
ATOM 949 C C . GLN A 1 128 ? -3.308 6.861 8.547 1.00 89.12 128 GLN A C 1
ATOM 951 O O . GLN A 1 128 ? -3.383 7.008 7.326 1.00 89.12 128 GLN A O 1
ATOM 956 N N . VAL A 1 129 ? -4.326 6.429 9.283 1.00 90.31 129 VAL A N 1
ATOM 957 C CA . VAL A 1 129 ? -5.668 6.191 8.753 1.00 90.31 129 VAL A CA 1
ATOM 958 C C . VAL A 1 129 ? -6.641 7.145 9.425 1.00 90.31 129 VAL A C 1
ATOM 960 O O . VAL A 1 129 ? -6.583 7.357 10.637 1.00 90.31 129 VAL A O 1
ATOM 963 N N . LYS A 1 130 ? -7.535 7.747 8.640 1.00 90.50 130 LYS A N 1
ATOM 964 C CA . LYS A 1 130 ? -8.625 8.556 9.178 1.00 90.50 130 LYS A CA 1
ATOM 965 C C . LYS A 1 130 ? -9.814 7.641 9.431 1.00 90.50 130 LYS A C 1
ATOM 967 O O . LYS A 1 130 ? -10.413 7.137 8.486 1.00 90.50 130 LYS A O 1
ATOM 972 N N . LEU A 1 131 ? -10.128 7.434 10.700 1.00 89.44 131 LEU A N 1
ATOM 973 C CA . LEU A 1 131 ? -11.269 6.657 11.157 1.00 89.44 131 LEU A CA 1
ATOM 974 C C . LEU A 1 131 ? -12.460 7.588 11.383 1.00 89.44 131 LEU A C 1
ATOM 976 O O . LEU A 1 131 ? -12.327 8.642 12.010 1.00 89.44 131 LEU A O 1
ATOM 980 N N . SER A 1 132 ? -13.631 7.209 10.887 1.00 88.88 132 SER A N 1
ATOM 981 C CA . SER A 1 132 ? -14.886 7.924 11.117 1.00 88.88 132 SER A CA 1
ATOM 982 C C . SER A 1 132 ? -15.990 6.969 11.539 1.00 88.88 132 SER A C 1
ATOM 984 O O . SER A 1 132 ? -16.078 5.847 11.051 1.00 88.88 132 SER A O 1
ATOM 986 N N . ARG A 1 133 ? -16.847 7.438 12.445 1.00 87.69 133 ARG A N 1
ATOM 987 C CA . ARG A 1 133 ? -18.045 6.736 12.903 1.00 87.69 133 ARG A CA 1
ATOM 988 C C . ARG A 1 133 ? -19.211 7.713 12.889 1.00 87.69 133 ARG A C 1
ATOM 990 O O . ARG A 1 133 ? -19.030 8.877 13.248 1.00 87.69 133 ARG A O 1
ATOM 997 N N . GLU A 1 134 ? -20.395 7.247 12.509 1.00 85.50 134 GLU A N 1
ATOM 998 C CA . GLU A 1 134 ? -21.603 8.074 12.524 1.00 85.50 134 GLU A CA 1
ATOM 999 C C . GLU A 1 134 ? -21.836 8.700 13.907 1.00 85.50 134 GLU A C 1
ATOM 1001 O O . GLU A 1 134 ? -21.778 8.019 14.931 1.00 85.50 134 GLU A O 1
ATOM 1006 N N . GLY A 1 135 ? -22.059 10.016 13.938 1.00 81.94 135 GLY A N 1
ATOM 1007 C CA . GLY A 1 135 ? -22.269 10.775 15.175 1.00 81.94 135 GLY A CA 1
ATOM 1008 C C . GLY A 1 135 ? -21.000 11.127 15.962 1.00 81.94 135 GLY A C 1
ATOM 1009 O O . GLY A 1 135 ? -21.110 11.750 17.015 1.00 81.94 135 GLY A O 1
ATOM 1010 N N . PHE A 1 136 ? -19.802 10.779 15.474 1.00 84.88 136 PHE A N 1
ATOM 1011 C CA . PHE A 1 136 ? -18.529 11.105 16.128 1.00 84.88 136 PHE A CA 1
ATOM 1012 C C . PHE A 1 136 ? -17.580 11.855 15.192 1.00 84.88 136 PHE A C 1
ATOM 1014 O O . PHE A 1 136 ? -17.578 11.663 13.977 1.00 84.88 136 PHE A O 1
ATOM 1021 N N . ALA A 1 137 ? -16.733 12.706 15.775 1.00 86.62 137 ALA A N 1
ATOM 1022 C CA . ALA A 1 137 ? -15.667 13.363 15.032 1.00 86.62 137 ALA A CA 1
ATOM 1023 C C . ALA A 1 137 ? -14.666 12.325 14.505 1.00 86.62 137 ALA A C 1
ATOM 1025 O O . ALA A 1 137 ? -14.289 11.389 15.212 1.00 86.62 137 ALA A O 1
ATOM 1026 N N . SER A 1 138 ? -14.216 12.512 13.264 1.00 87.94 138 SER A N 1
ATOM 1027 C CA . SER A 1 138 ? -13.184 11.665 12.670 1.00 87.94 138 SER A CA 1
ATOM 1028 C C . SER A 1 138 ? -11.860 11.801 13.418 1.00 87.94 138 SER A C 1
ATOM 1030 O O . SER A 1 138 ? -11.455 12.924 13.726 1.00 87.94 138 SER A O 1
ATOM 1032 N N . GLN A 1 139 ? -11.158 10.691 13.627 1.00 88.56 139 GLN A N 1
ATOM 1033 C CA . GLN A 1 139 ? -9.860 10.654 14.296 1.00 88.56 139 GLN A CA 1
ATOM 1034 C C . GLN A 1 139 ? -8.800 10.064 13.373 1.00 88.56 139 GLN A C 1
ATOM 1036 O O . GLN A 1 139 ? -9.067 9.131 12.621 1.00 88.56 139 GLN A O 1
ATOM 1041 N N . THR A 1 140 ? -7.589 10.605 13.435 1.00 89.31 140 THR A N 1
ATOM 1042 C CA . THR A 1 140 ? -6.446 10.075 12.691 1.00 89.31 140 THR A CA 1
ATOM 1043 C C . THR A 1 140 ? -5.637 9.174 13.611 1.00 89.31 140 THR A C 1
ATOM 1045 O O . THR A 1 140 ? -5.177 9.626 14.657 1.00 89.31 140 THR A O 1
ATOM 1048 N N . VAL A 1 141 ? -5.460 7.913 13.221 1.00 88.31 141 VAL A N 1
ATOM 1049 C CA . VAL A 1 141 ? -4.750 6.905 14.017 1.00 88.31 141 VAL A CA 1
ATOM 1050 C C . VAL A 1 141 ? -3.505 6.441 13.258 1.00 88.31 141 VAL A C 1
ATOM 1052 O O . VAL A 1 141 ? -3.622 6.051 12.090 1.00 88.31 141 VAL A O 1
ATOM 1055 N N . PRO A 1 142 ? -2.308 6.497 13.870 1.00 89.88 142 PRO A N 1
ATOM 1056 C CA . PRO A 1 142 ? -1.107 5.941 13.267 1.00 89.88 142 PRO A CA 1
ATOM 1057 C C . PRO A 1 142 ? -1.149 4.413 13.307 1.00 89.88 142 PRO A C 1
ATOM 1059 O O . PRO A 1 142 ? -1.590 3.815 14.282 1.00 89.88 142 PRO A O 1
ATOM 1062 N N . PHE A 1 143 ? -0.638 3.776 12.264 1.00 89.94 143 PHE A N 1
ATOM 1063 C CA . PHE A 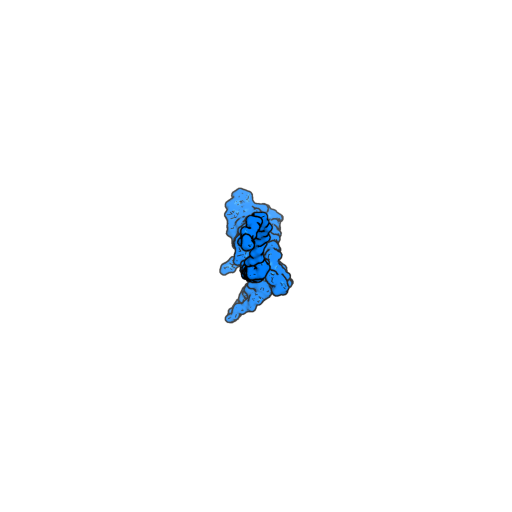1 143 ? -0.477 2.331 12.218 1.00 89.94 143 PHE A CA 1
ATOM 1064 C C . PHE A 1 143 ? 0.836 1.961 11.539 1.00 89.94 143 PHE A C 1
ATOM 1066 O O . PHE A 1 143 ? 1.338 2.678 10.671 1.00 89.94 143 PHE A O 1
ATOM 1073 N N . ALA A 1 144 ? 1.389 0.822 11.929 1.00 90.75 144 ALA A N 1
ATOM 1074 C CA . ALA A 1 144 ? 2.546 0.224 11.295 1.00 90.75 144 ALA A CA 1
ATOM 1075 C C . ALA A 1 144 ? 2.179 -1.132 10.701 1.00 90.75 144 ALA A C 1
ATOM 1077 O O . ALA A 1 144 ? 1.417 -1.899 11.281 1.00 90.75 144 ALA A O 1
ATOM 1078 N N . CYS A 1 145 ? 2.750 -1.421 9.543 1.00 91.12 145 CYS A N 1
ATOM 1079 C CA . CYS A 1 145 ? 2.602 -2.675 8.837 1.00 91.12 145 CYS A CA 1
ATOM 1080 C C . CYS A 1 145 ? 3.974 -3.245 8.549 1.00 91.12 145 CYS A C 1
ATOM 1082 O O . CYS A 1 145 ? 4.858 -2.517 8.096 1.00 91.12 145 CYS A O 1
ATOM 1084 N N . GLN A 1 146 ? 4.157 -4.533 8.788 1.00 92.12 146 GLN A N 1
ATOM 1085 C CA . GLN A 1 146 ? 5.417 -5.208 8.525 1.00 92.12 146 GLN A CA 1
ATOM 1086 C C . GLN A 1 146 ? 5.160 -6.535 7.834 1.00 92.12 146 GLN A C 1
ATOM 1088 O O . GLN A 1 146 ? 4.232 -7.266 8.164 1.00 92.12 146 GLN A O 1
ATOM 1093 N N . TYR A 1 147 ? 5.997 -6.837 6.858 1.00 91.38 147 TYR A N 1
ATOM 1094 C CA . TYR A 1 147 ? 6.027 -8.103 6.160 1.00 91.38 147 TYR A CA 1
ATOM 1095 C C . TYR A 1 147 ? 7.474 -8.551 6.082 1.00 91.38 147 TYR A C 1
ATOM 1097 O O . TYR A 1 147 ? 8.317 -7.838 5.545 1.00 91.38 147 TYR A O 1
ATOM 1105 N N . GLU A 1 148 ? 7.753 -9.745 6.575 1.00 90.06 148 GLU A N 1
ATOM 1106 C CA . GLU A 1 148 ? 9.034 -10.405 6.361 1.00 90.06 148 GLU A CA 1
ATOM 1107 C C . GLU A 1 148 ? 8.844 -11.509 5.328 1.00 90.06 148 GLU A C 1
ATOM 1109 O O . GLU A 1 148 ? 7.814 -12.189 5.313 1.00 90.06 148 GLU A O 1
ATOM 1114 N N . LYS A 1 149 ? 9.836 -11.711 4.458 1.00 86.88 149 LYS A N 1
ATOM 1115 C CA . LYS A 1 149 ? 9.764 -12.755 3.433 1.00 86.88 149 LYS A CA 1
ATOM 1116 C C . LYS A 1 149 ? 9.504 -14.124 4.079 1.00 86.88 149 LYS A C 1
ATOM 1118 O O . LYS A 1 149 ? 10.331 -14.624 4.835 1.00 86.88 149 LYS A O 1
ATOM 1123 N N . GLY A 1 150 ? 8.365 -14.733 3.741 1.00 82.62 150 GLY A N 1
ATOM 1124 C CA . GLY A 1 150 ? 7.941 -16.035 4.274 1.00 82.62 150 GLY A CA 1
ATOM 1125 C C . GLY A 1 150 ? 7.092 -15.976 5.551 1.00 82.62 150 GLY A C 1
ATOM 1126 O O . GLY A 1 150 ? 6.739 -17.029 6.072 1.00 82.62 150 GLY A O 1
ATOM 1127 N N . LYS A 1 151 ? 6.744 -14.781 6.044 1.00 86.69 151 LYS A N 1
ATOM 1128 C CA . LYS A 1 151 ? 5.807 -14.574 7.161 1.00 86.69 151 LYS A CA 1
ATOM 1129 C C . LYS A 1 151 ? 4.541 -13.853 6.695 1.00 86.69 151 LYS A C 1
ATOM 1131 O O . LYS A 1 151 ? 4.495 -13.303 5.599 1.00 86.69 151 LYS A O 1
ATOM 1136 N N . GLU A 1 152 ? 3.509 -13.848 7.533 1.00 87.06 152 GLU A N 1
ATOM 1137 C CA . GLU A 1 152 ? 2.301 -13.057 7.283 1.00 87.06 152 GLU A CA 1
ATOM 1138 C C . GLU A 1 152 ? 2.526 -11.561 7.536 1.00 87.06 152 GLU A C 1
ATOM 1140 O O . GLU A 1 152 ? 3.415 -11.162 8.292 1.00 87.06 152 GLU A O 1
ATOM 1145 N N . VAL A 1 153 ? 1.693 -10.731 6.903 1.00 89.12 153 VAL A N 1
ATOM 1146 C CA . VAL A 1 153 ? 1.673 -9.286 7.144 1.00 89.12 153 VAL A CA 1
ATOM 1147 C C . VAL A 1 153 ? 1.137 -9.017 8.546 1.00 89.12 153 VAL A C 1
ATOM 1149 O O . VAL A 1 153 ? 0.018 -9.402 8.879 1.00 89.12 153 VAL A O 1
ATOM 1152 N N . GLN A 1 154 ? 1.929 -8.319 9.351 1.00 88.44 154 GLN A N 1
ATOM 1153 C CA . GLN A 1 154 ? 1.568 -7.891 10.693 1.00 88.44 154 GLN A CA 1
ATOM 1154 C C . GLN A 1 154 ? 1.136 -6.430 10.672 1.00 88.44 154 GLN A C 1
ATOM 1156 O O . GLN A 1 154 ? 1.843 -5.580 10.132 1.00 88.44 154 GLN A O 1
ATOM 1161 N N . LEU A 1 155 ? -0.012 -6.148 11.285 1.00 89.25 155 LEU A N 1
ATOM 1162 C CA . LEU A 1 155 ? -0.561 -4.807 11.449 1.00 89.25 155 LEU A CA 1
ATOM 1163 C C . LEU A 1 155 ? -0.566 -4.440 12.935 1.00 89.25 155 LEU A C 1
ATOM 1165 O O . LEU A 1 155 ? -1.128 -5.167 13.754 1.00 89.25 155 LEU A O 1
ATOM 1169 N N . ASN A 1 156 ? 0.035 -3.302 13.271 1.00 87.44 156 ASN A N 1
ATOM 1170 C CA . ASN A 1 156 ? 0.063 -2.742 14.615 1.00 87.44 156 ASN A CA 1
ATOM 1171 C C . ASN A 1 156 ? -0.582 -1.345 14.621 1.00 87.44 156 ASN A C 1
ATOM 1173 O O . ASN A 1 156 ? -0.091 -0.423 13.973 1.00 87.44 156 ASN A O 1
ATOM 1177 N N . LEU A 1 157 ? -1.670 -1.192 15.379 1.00 78.19 157 LEU A N 1
ATOM 1178 C CA . LEU A 1 157 ? -2.461 0.041 15.509 1.00 78.19 157 LEU A CA 1
ATOM 1179 C C . LEU A 1 157 ? -1.884 1.057 16.512 1.00 78.19 157 LEU A C 1
ATOM 1181 O O . LEU A 1 157 ? -2.469 2.116 16.717 1.00 78.19 157 LEU A O 1
ATOM 1185 N N . GLN A 1 158 ? -0.754 0.745 17.149 1.00 68.25 158 GLN A N 1
ATOM 1186 C CA . GLN A 1 158 ? -0.016 1.657 18.023 1.00 68.25 158 GLN A CA 1
ATOM 1187 C C . GLN A 1 158 ? 1.485 1.382 17.878 1.00 68.25 158 GLN A C 1
ATOM 1189 O O . GLN A 1 158 ? 2.061 0.646 18.686 1.00 68.25 158 GLN A O 1
ATOM 1194 N N . PRO A 1 159 ? 2.152 1.920 16.842 1.00 60.19 159 PRO A N 1
ATOM 1195 C CA . PRO A 1 159 ? 3.604 1.906 16.829 1.00 60.19 159 PRO A CA 1
ATOM 1196 C C . PRO A 1 159 ? 4.071 2.783 17.994 1.00 60.19 159 PRO A C 1
ATOM 1198 O O . PRO A 1 159 ? 3.953 4.006 17.926 1.00 60.19 159 PRO A O 1
ATOM 1201 N N . GLN A 1 160 ? 4.508 2.166 19.096 1.00 41.66 160 GLN A N 1
ATOM 1202 C CA . GLN A 1 160 ? 5.143 2.912 20.178 1.00 41.66 160 GLN A CA 1
ATOM 1203 C C . GLN A 1 160 ? 6.325 3.690 19.592 1.00 41.66 160 GLN A C 1
ATOM 1205 O O . GLN A 1 160 ? 7.114 3.126 18.829 1.00 41.66 160 GLN A O 1
ATOM 1210 N N . GLN A 1 161 ? 6.365 4.989 19.889 1.00 40.28 161 GLN A N 1
ATOM 1211 C CA . GLN A 1 161 ? 7.516 5.846 19.616 1.00 40.28 161 GLN A CA 1
ATOM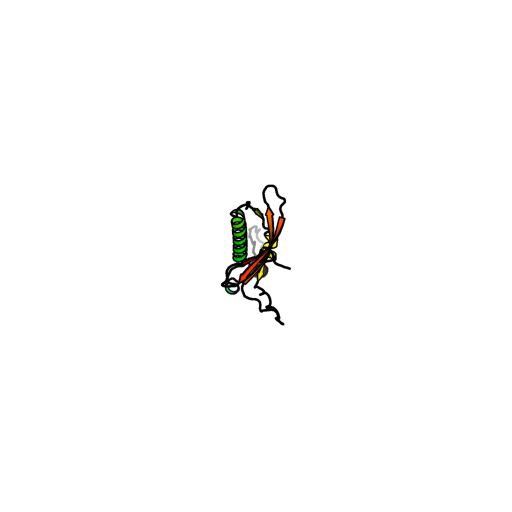 1212 C C . GLN A 1 161 ? 8.653 5.520 20.579 1.00 40.28 161 GLN A C 1
ATOM 1214 O O . GLN A 1 161 ? 8.347 5.257 21.764 1.00 40.28 161 GLN A O 1
#